Protein AF-A0A9E3N528-F1 (afdb_monomer)

Solvent-accessible surface area (backbone atoms only — not comparable to full-atom values): 5546 Å² total; per-residue (Å²): 142,75,90,83,74,52,66,69,59,56,52,50,52,49,53,53,54,56,55,61,67,62,72,79,60,95,77,79,78,86,88,70,86,57,89,84,34,64,88,73,38,70,74,66,77,45,82,66,92,83,48,86,81,55,96,70,76,91,65,82,75,58,98,64,51,73,58,79,71,72,46,77,65,59,58,62,72,75,103

Radius of gyration: 27.88 Å; Cα contacts (8 Å, |Δi|>4): 9; chains: 1; bounding box: 48×42×70 Å

pLDDT: mean 85.31, std 10.91, range [45.75, 98.19]

Foldseek 3Di:
DPPPPDVVVVVVVVVVVVVVVVPPDDDDDDDDQDPPHPVNDPVSLDPDPPCPPVPDDPDDQDPPNVCVVVDPVSVVVVD

Sequence (79 aa):
MNLFRSPARKAFALSLMAAALTACTTVGPDYHAPNEAVVKRDAANAPFMGATEQPFKSDPLPADWWRLYQDPLLDKLIA

Secondary structure (DSSP, 8-state):
--TT--HHHHHHHHHHHHHHHGGG---SPPP---TT-GGGSGGGGSPPTT-TT--S--SPPPTTGGGGG--HHHHHHH-

Mean predicted aligned error: 11.36 Å

Structure (mmCIF, N/CA/C/O backbone):
data_AF-A0A9E3N528-F1
#
_entry.id   AF-A0A9E3N528-F1
#
loop_
_atom_site.group_PDB
_atom_site.id
_atom_site.type_symbol
_atom_site.label_atom_id
_atom_site.label_alt_id
_atom_site.label_comp_id
_atom_site.label_asym_id
_atom_site.label_entity_id
_atom_site.label_seq_id
_atom_site.pdbx_PDB_ins_code
_atom_site.Cartn_x
_atom_site.Cartn_y
_atom_site.Cartn_z
_atom_site.occupancy
_atom_site.B_iso_or_equiv
_atom_site.auth_seq_id
_atom_site.auth_comp_id
_atom_site.auth_asym_id
_atom_site.auth_atom_id
_atom_site.pdbx_PDB_model_num
ATOM 1 N N . MET A 1 1 ? 33.455 18.388 -47.943 1.00 45.75 1 MET A N 1
ATOM 2 C CA . MET A 1 1 ? 32.344 18.050 -47.024 1.00 45.75 1 MET A CA 1
ATOM 3 C C . MET A 1 1 ? 31.123 17.642 -47.840 1.00 45.75 1 MET A C 1
ATOM 5 O O . MET A 1 1 ? 30.647 18.486 -48.573 1.00 45.75 1 MET A O 1
ATOM 9 N N . ASN A 1 2 ? 30.669 16.380 -47.797 1.00 52.84 2 ASN A N 1
ATOM 10 C CA . ASN A 1 2 ? 29.270 15.984 -48.095 1.00 52.84 2 ASN A CA 1
ATOM 11 C C . ASN A 1 2 ? 29.007 14.507 -47.752 1.00 52.84 2 ASN A C 1
ATOM 13 O O . ASN A 1 2 ? 28.302 13.774 -48.437 1.00 52.84 2 ASN A O 1
ATOM 17 N N . LEU A 1 3 ? 29.528 14.086 -46.601 1.00 57.28 3 LEU A N 1
ATOM 18 C CA . LEU A 1 3 ? 29.271 12.774 -46.007 1.00 57.28 3 LEU A CA 1
ATOM 19 C C . LEU A 1 3 ? 27.821 12.643 -45.459 1.00 57.28 3 LEU A C 1
ATOM 21 O O . LEU A 1 3 ? 27.483 11.642 -44.841 1.00 57.28 3 LEU A O 1
ATOM 25 N N . PHE A 1 4 ? 26.945 13.633 -45.680 1.00 58.81 4 PHE A N 1
ATOM 26 C CA . PHE A 1 4 ? 25.593 13.724 -45.102 1.00 58.81 4 PHE A CA 1
ATOM 27 C C . PHE A 1 4 ? 24.441 13.271 -46.023 1.00 58.81 4 PHE A C 1
ATOM 29 O O . PHE A 1 4 ? 23.285 13.296 -45.603 1.00 58.81 4 PHE A O 1
ATOM 36 N N . ARG A 1 5 ? 24.708 12.839 -47.265 1.00 61.31 5 ARG A N 1
ATOM 37 C CA . ARG A 1 5 ? 23.646 12.455 -48.226 1.00 61.31 5 ARG A CA 1
ATOM 38 C C . ARG A 1 5 ? 23.631 10.982 -48.648 1.00 61.31 5 ARG A C 1
ATOM 40 O O . ARG A 1 5 ? 22.843 10.627 -49.517 1.00 61.31 5 ARG A O 1
ATOM 47 N N . SER A 1 6 ? 24.427 10.106 -48.033 1.00 65.19 6 SER A N 1
ATOM 48 C CA . SER A 1 6 ? 24.356 8.671 -48.345 1.00 65.19 6 SER A CA 1
ATOM 49 C C . SER A 1 6 ? 23.118 8.034 -47.696 1.00 65.19 6 SER A C 1
ATOM 51 O O . SER A 1 6 ? 23.002 8.081 -46.468 1.00 65.19 6 SER A O 1
ATOM 53 N N . PRO A 1 7 ? 22.218 7.393 -48.466 1.00 67.00 7 PRO A N 1
ATOM 54 C CA . PRO A 1 7 ? 21.031 6.719 -47.928 1.00 67.00 7 PRO A CA 1
ATOM 55 C C . PRO A 1 7 ? 21.397 5.649 -46.888 1.00 67.00 7 PRO A C 1
ATOM 57 O O . PRO A 1 7 ? 20.686 5.484 -45.903 1.00 67.00 7 PRO A O 1
ATOM 60 N N . ALA A 1 8 ? 22.574 5.031 -47.027 1.00 74.31 8 ALA A N 1
ATOM 61 C CA . ALA A 1 8 ? 23.131 4.078 -46.068 1.00 74.31 8 ALA A CA 1
ATOM 62 C C . ALA A 1 8 ? 23.345 4.663 -44.657 1.00 74.31 8 ALA A C 1
ATOM 64 O O . ALA A 1 8 ? 23.120 3.978 -43.665 1.00 74.31 8 ALA A O 1
ATOM 65 N N . ARG A 1 9 ? 23.727 5.943 -44.539 1.00 78.75 9 ARG A N 1
ATOM 66 C CA . ARG A 1 9 ? 23.909 6.607 -43.233 1.00 78.75 9 ARG A CA 1
ATOM 67 C C . ARG A 1 9 ? 22.579 6.921 -42.562 1.00 78.75 9 ARG A C 1
ATOM 69 O O . ARG A 1 9 ? 22.469 6.805 -41.348 1.00 78.75 9 ARG A O 1
ATOM 76 N N . LYS A 1 10 ? 21.572 7.294 -43.358 1.00 79.94 10 LYS A N 1
ATOM 77 C CA . LYS A 1 10 ? 20.206 7.520 -42.870 1.00 79.94 10 LYS A CA 1
ATOM 78 C C . LYS A 1 10 ? 19.564 6.213 -42.409 1.00 79.94 10 LYS A C 1
ATOM 80 O O . LYS A 1 10 ? 18.974 6.190 -41.339 1.00 79.94 10 LYS A O 1
ATOM 85 N N . ALA A 1 11 ? 19.742 5.134 -43.172 1.00 83.12 11 ALA A N 1
ATOM 86 C CA . ALA A 1 11 ? 19.285 3.802 -42.790 1.00 83.12 11 ALA A CA 1
ATOM 87 C C . ALA A 1 11 ? 19.946 3.329 -41.485 1.00 83.12 11 ALA A C 1
ATOM 89 O O . ALA A 1 11 ? 19.255 2.880 -40.581 1.00 83.12 11 ALA A O 1
ATOM 90 N N . PHE A 1 12 ? 21.261 3.518 -41.340 1.00 87.75 12 PHE A N 1
ATOM 91 C CA . PHE A 1 12 ? 21.978 3.155 -40.116 1.00 87.75 12 PHE A CA 1
ATOM 92 C C . PHE A 1 12 ? 21.521 3.960 -38.888 1.00 87.75 12 PHE A C 1
ATOM 94 O O . PHE A 1 12 ? 21.285 3.386 -37.827 1.00 87.75 12 PHE A O 1
ATOM 101 N N . ALA A 1 13 ? 21.339 5.277 -39.033 1.00 87.19 13 ALA A N 1
ATOM 102 C CA . ALA A 1 13 ? 20.813 6.124 -37.963 1.00 87.19 13 ALA A CA 1
ATOM 103 C C . ALA A 1 13 ? 19.376 5.737 -37.567 1.00 87.19 13 ALA A C 1
ATOM 105 O O . ALA A 1 13 ? 19.057 5.707 -36.382 1.00 87.19 13 ALA A O 1
ATOM 106 N N . LEU A 1 14 ? 18.527 5.389 -38.542 1.00 88.69 14 LEU A N 1
ATOM 107 C CA . LEU A 1 14 ? 17.161 4.928 -38.294 1.00 88.69 14 LEU A CA 1
ATOM 108 C C . LEU A 1 14 ? 17.139 3.597 -37.527 1.00 88.69 14 LEU A C 1
ATOM 110 O O . LEU A 1 14 ? 16.374 3.463 -36.576 1.00 88.69 14 LEU A O 1
ATOM 114 N N . SER A 1 15 ? 18.007 2.646 -37.882 1.00 86.31 15 SER A N 1
ATOM 115 C CA . SER A 1 15 ? 18.124 1.364 -37.173 1.00 86.31 15 SER A CA 1
ATOM 116 C C . SER A 1 15 ? 18.610 1.530 -35.731 1.00 86.31 15 SER A C 1
ATOM 118 O O . SER A 1 15 ? 18.070 0.895 -3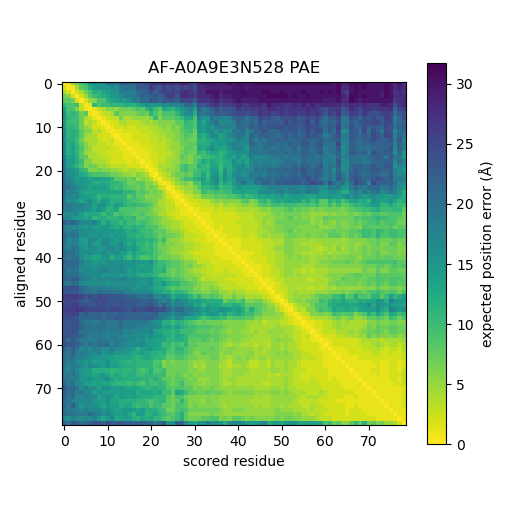4.829 1.00 86.31 15 SER A O 1
ATOM 120 N N . LEU A 1 16 ? 19.592 2.406 -35.491 1.00 87.94 16 LEU A N 1
ATOM 121 C CA . LEU A 1 16 ? 20.062 2.736 -34.138 1.00 87.94 16 LEU A CA 1
ATOM 122 C C . LEU A 1 16 ? 18.955 3.359 -33.284 1.00 87.94 16 LEU A C 1
ATOM 124 O O . LEU A 1 16 ? 18.796 3.012 -32.117 1.00 87.94 16 LEU A O 1
ATOM 128 N N . MET A 1 17 ? 18.169 4.256 -33.875 1.00 86.38 17 MET A N 1
ATOM 129 C CA . MET A 1 17 ? 17.066 4.918 -33.188 1.00 86.38 17 MET A CA 1
ATOM 130 C C . MET A 1 17 ? 15.928 3.935 -32.878 1.00 86.38 17 MET A C 1
ATOM 132 O O . MET A 1 17 ? 15.398 3.951 -31.773 1.00 86.38 17 MET A O 1
ATOM 136 N N . ALA A 1 18 ? 15.617 3.014 -33.796 1.00 84.06 18 ALA A N 1
ATOM 137 C CA . ALA A 1 18 ? 14.650 1.942 -33.560 1.00 84.06 18 ALA A CA 1
ATOM 138 C C . ALA A 1 18 ? 15.095 0.975 -32.445 1.00 84.06 18 ALA A C 1
ATOM 140 O O . ALA A 1 18 ? 14.280 0.592 -31.611 1.00 84.06 18 ALA A O 1
ATOM 141 N N . ALA A 1 19 ? 16.385 0.629 -32.378 1.00 83.00 19 ALA A N 1
ATOM 142 C CA . ALA A 1 19 ? 16.934 -0.216 -31.314 1.00 83.00 19 ALA A CA 1
ATOM 143 C C . ALA A 1 19 ? 16.958 0.484 -29.939 1.00 83.00 19 ALA A C 1
ATOM 145 O O . ALA A 1 19 ? 16.785 -0.163 -28.910 1.00 83.00 19 ALA A O 1
ATOM 146 N N . ALA A 1 20 ? 17.124 1.811 -29.897 1.00 82.94 20 ALA A N 1
ATOM 147 C CA . ALA A 1 20 ? 17.028 2.574 -28.651 1.00 82.94 20 ALA A CA 1
ATOM 148 C C . ALA A 1 20 ? 15.604 2.563 -28.061 1.00 82.94 20 ALA A C 1
ATOM 150 O O . ALA A 1 20 ? 15.442 2.630 -26.844 1.00 82.94 20 ALA A O 1
ATOM 151 N N . LEU A 1 21 ? 14.570 2.427 -28.903 1.00 80.75 21 LEU A N 1
ATOM 152 C CA . LEU A 1 21 ? 13.175 2.320 -28.458 1.00 80.75 21 LEU A CA 1
ATOM 153 C C . LEU A 1 21 ? 12.851 0.964 -27.812 1.00 80.75 21 LEU A C 1
ATOM 155 O O . LEU A 1 21 ? 11.911 0.8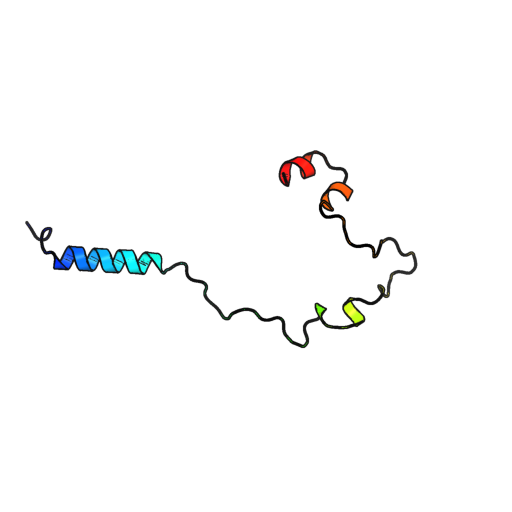81 -27.026 1.00 80.75 21 LEU A O 1
ATOM 159 N N . THR A 1 22 ? 13.630 -0.087 -28.087 1.00 76.25 22 THR A N 1
ATOM 160 C CA . THR A 1 22 ? 13.454 -1.407 -27.458 1.00 76.25 22 THR A CA 1
ATOM 161 C C . THR A 1 22 ? 14.202 -1.539 -26.129 1.00 76.25 22 THR A C 1
ATOM 163 O O . THR A 1 22 ? 14.297 -2.634 -25.595 1.00 76.25 22 THR A O 1
ATOM 166 N N . ALA A 1 23 ? 14.754 -0.455 -25.570 1.00 68.19 23 ALA A N 1
ATOM 167 C CA . ALA A 1 23 ? 15.431 -0.490 -24.269 1.00 68.19 23 ALA A CA 1
ATOM 168 C C . ALA A 1 23 ? 14.462 -0.617 -23.074 1.00 68.19 23 ALA A C 1
ATOM 170 O O . ALA A 1 23 ? 14.889 -0.966 -21.977 1.00 68.19 23 ALA A O 1
ATOM 171 N N . CYS A 1 24 ? 13.166 -0.362 -23.281 1.00 74.38 24 CYS A N 1
ATOM 172 C CA . CYS A 1 24 ? 12.127 -0.424 -22.249 1.00 74.38 24 CYS A CA 1
ATOM 173 C C . CYS A 1 24 ? 11.193 -1.631 -22.447 1.00 74.38 24 CYS A C 1
ATOM 175 O O . CYS A 1 24 ? 9.973 -1.466 -22.463 1.00 74.38 24 CYS A O 1
ATOM 177 N N . THR A 1 25 ? 11.735 -2.838 -22.643 1.00 77.56 25 THR A N 1
ATOM 178 C CA . THR A 1 25 ? 10.907 -4.058 -22.620 1.00 77.56 25 THR A CA 1
ATOM 179 C C . THR A 1 25 ? 10.774 -4.600 -21.204 1.00 77.56 25 THR A C 1
ATOM 181 O O . THR A 1 25 ? 11.657 -4.405 -20.369 1.00 77.56 25 THR A O 1
ATOM 184 N N . THR A 1 26 ? 9.699 -5.345 -20.943 1.00 81.00 26 THR A N 1
ATOM 185 C CA . THR A 1 26 ? 9.631 -6.219 -19.769 1.00 81.00 26 THR A CA 1
ATOM 186 C C . THR A 1 26 ? 10.843 -7.146 -19.785 1.00 81.00 26 THR A C 1
ATOM 188 O O . THR A 1 26 ? 11.078 -7.861 -20.760 1.00 81.00 26 THR A O 1
ATOM 191 N N . VAL A 1 27 ? 11.639 -7.085 -18.723 1.00 83.62 27 VAL A N 1
ATOM 192 C CA . VAL A 1 27 ? 12.771 -7.979 -18.484 1.00 83.62 27 VAL A CA 1
ATOM 193 C C . VAL A 1 27 ? 12.455 -8.857 -17.284 1.00 83.62 27 VAL A C 1
ATOM 195 O O . VAL A 1 27 ? 11.854 -8.403 -16.313 1.00 83.62 27 VAL A O 1
ATOM 198 N N . GLY A 1 28 ? 12.894 -10.109 -17.347 1.00 83.38 28 GLY A N 1
ATOM 199 C CA . GLY A 1 28 ? 12.627 -11.104 -16.314 1.00 83.38 28 GLY A CA 1
ATOM 200 C C . GLY A 1 28 ? 11.512 -12.079 -16.700 1.00 83.38 28 GLY A C 1
ATOM 201 O O . GLY A 1 28 ? 10.841 -11.889 -17.713 1.00 83.38 28 GLY A O 1
ATOM 202 N N . PRO A 1 29 ? 11.368 -13.171 -15.936 1.00 88.94 29 PRO A N 1
ATOM 203 C CA . PRO A 1 29 ? 10.337 -14.168 -16.180 1.00 88.94 29 PRO A CA 1
ATOM 204 C C . PRO A 1 29 ? 8.946 -13.615 -15.859 1.00 88.94 29 PRO A C 1
ATOM 206 O O . PRO A 1 29 ? 8.793 -12.783 -14.961 1.00 88.94 29 PRO A O 1
ATOM 209 N N . ASP A 1 30 ? 7.928 -14.147 -16.534 1.00 92.31 30 ASP A N 1
ATOM 210 C CA . ASP A 1 30 ? 6.540 -13.931 -16.142 1.00 92.31 30 ASP A CA 1
ATOM 211 C C . ASP A 1 30 ? 6.333 -14.479 -14.728 1.00 92.31 30 ASP A C 1
ATOM 213 O O . ASP A 1 30 ? 6.567 -15.659 -14.443 1.00 92.31 30 ASP A O 1
ATOM 217 N N . TYR A 1 31 ? 5.944 -13.601 -13.805 1.00 91.69 31 TYR A N 1
ATOM 218 C CA . TYR A 1 31 ? 5.714 -14.012 -12.431 1.00 91.69 31 TYR A CA 1
ATOM 219 C C . TYR A 1 31 ? 4.493 -14.931 -12.353 1.00 91.69 31 TYR A C 1
ATOM 221 O O . TYR A 1 31 ? 3.384 -14.562 -12.741 1.00 91.69 31 TYR A O 1
ATOM 229 N N . HIS A 1 32 ? 4.689 -16.094 -11.739 1.00 94.00 32 HIS A N 1
ATOM 230 C CA . HIS A 1 32 ? 3.615 -16.981 -11.326 1.00 94.00 32 HIS A CA 1
ATOM 231 C C . HIS A 1 32 ? 3.705 -17.213 -9.822 1.00 94.00 32 HIS A C 1
ATOM 233 O O . HIS A 1 32 ? 4.778 -17.495 -9.288 1.00 94.00 32 HIS A O 1
ATOM 239 N N . ALA A 1 33 ? 2.566 -17.121 -9.133 1.00 94.19 33 ALA A N 1
ATOM 240 C CA . ALA A 1 33 ? 2.503 -17.406 -7.707 1.00 94.19 33 ALA A CA 1
ATOM 241 C C . ALA A 1 33 ? 2.892 -18.878 -7.442 1.00 94.19 33 ALA A C 1
ATOM 243 O O . ALA A 1 33 ? 2.182 -19.768 -7.934 1.00 94.19 33 ALA A O 1
ATOM 244 N N . PRO A 1 34 ? 3.944 -19.153 -6.640 1.00 93.75 34 PRO A N 1
ATOM 245 C CA . PRO A 1 34 ? 4.360 -20.515 -6.298 1.00 93.75 34 PRO A CA 1
ATOM 246 C C . PRO A 1 34 ? 3.215 -21.343 -5.705 1.00 93.75 34 PRO A C 1
ATOM 248 O O . PRO A 1 34 ? 2.245 -20.795 -5.168 1.00 93.75 34 PRO A O 1
ATOM 251 N N . ASN A 1 35 ? 3.289 -22.669 -5.796 1.00 93.25 35 ASN A N 1
ATOM 252 C CA . ASN A 1 35 ? 2.246 -23.542 -5.240 1.00 93.25 35 ASN A CA 1
ATOM 253 C C . ASN A 1 35 ? 2.200 -23.456 -3.710 1.00 93.25 35 ASN A C 1
ATOM 255 O O . ASN A 1 35 ? 1.1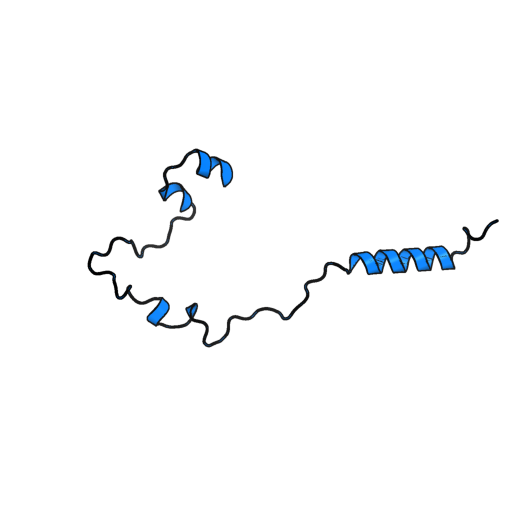29 -23.435 -3.117 1.00 93.25 35 ASN A O 1
ATOM 259 N N . GLU A 1 36 ? 3.362 -23.290 -3.099 1.00 94.12 36 GLU A N 1
ATOM 260 C CA . GLU A 1 36 ? 3.614 -23.123 -1.674 1.00 94.12 36 GLU A CA 1
ATOM 261 C C . GLU A 1 36 ? 3.481 -21.667 -1.185 1.00 94.12 36 GLU A C 1
ATOM 263 O O . GLU A 1 36 ? 3.862 -21.350 -0.056 1.00 94.12 36 GLU A O 1
ATOM 268 N N . ALA A 1 37 ? 2.950 -20.760 -2.015 1.00 95.12 37 ALA A N 1
ATOM 269 C CA . ALA A 1 37 ? 2.748 -19.368 -1.629 1.00 95.12 37 ALA A CA 1
ATOM 270 C C . ALA A 1 37 ? 1.873 -19.267 -0.370 1.00 95.12 37 ALA A C 1
ATOM 272 O O . ALA A 1 37 ? 0.835 -19.918 -0.264 1.00 95.12 37 ALA A O 1
ATOM 273 N N . VAL A 1 38 ? 2.258 -18.397 0.570 1.00 92.94 38 VAL A N 1
ATOM 274 C CA . VAL A 1 38 ? 1.564 -18.256 1.864 1.00 92.94 38 VAL A CA 1
ATOM 275 C C . VAL A 1 38 ? 0.075 -17.952 1.688 1.00 92.94 38 VAL A C 1
ATOM 277 O O . VAL A 1 38 ? -0.736 -18.520 2.407 1.00 92.94 38 VAL A O 1
ATOM 280 N N . VAL A 1 39 ? -0.288 -17.149 0.682 1.00 91.38 39 VAL A N 1
ATOM 281 C CA . VAL A 1 39 ? -1.685 -16.811 0.349 1.00 91.38 39 VAL A CA 1
ATOM 282 C C . VAL A 1 39 ? -2.555 -18.034 0.017 1.00 91.38 39 VAL A C 1
ATOM 284 O O . VAL A 1 39 ? -3.766 -17.990 0.199 1.00 91.38 39 VAL A O 1
ATOM 287 N N . LYS A 1 40 ? -1.951 -19.137 -0.447 1.00 93.06 40 LYS A N 1
ATOM 288 C CA . LYS A 1 40 ? -2.645 -20.393 -0.775 1.00 93.06 40 LYS A CA 1
ATOM 289 C C . LYS A 1 40 ? -2.779 -21.336 0.426 1.00 93.06 40 LYS A C 1
ATOM 291 O O . LYS A 1 40 ? -3.399 -22.384 0.300 1.00 93.06 40 LYS A O 1
ATOM 296 N N . ARG A 1 41 ? -2.174 -21.017 1.576 1.00 92.56 41 ARG A N 1
ATOM 297 C CA . ARG A 1 41 ? -2.252 -21.857 2.779 1.00 92.56 41 ARG A CA 1
ATOM 298 C C . ARG A 1 41 ? -3.593 -21.628 3.468 1.00 92.56 41 ARG A C 1
ATOM 300 O O . ARG A 1 41 ? -3.935 -20.485 3.749 1.00 92.56 41 ARG A O 1
ATOM 307 N N . ASP A 1 42 ? -4.277 -22.697 3.866 1.00 90.00 42 ASP A N 1
ATOM 308 C CA . ASP A 1 42 ? -5.543 -22.592 4.612 1.00 90.00 42 ASP A CA 1
ATOM 309 C C . ASP A 1 42 ? -5.398 -21.745 5.886 1.00 90.00 42 ASP A C 1
ATOM 311 O O . ASP A 1 42 ? -6.244 -20.910 6.195 1.00 90.00 42 ASP A O 1
ATOM 315 N N . ALA A 1 43 ? 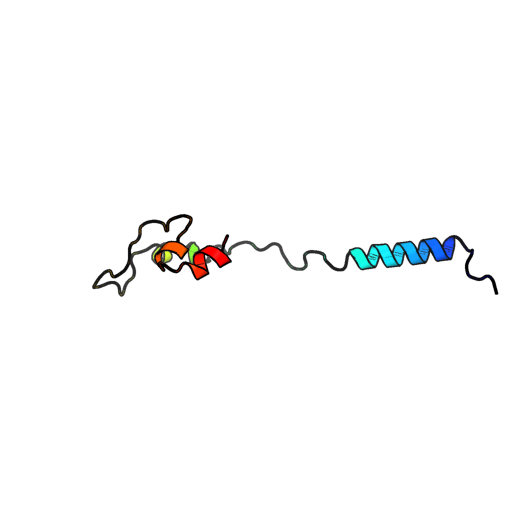-4.261 -21.878 6.578 1.00 89.56 43 ALA A N 1
ATOM 316 C CA . ALA A 1 43 ? -3.946 -21.102 7.776 1.00 89.56 43 ALA A CA 1
ATOM 317 C C . ALA A 1 43 ? -3.857 -19.580 7.540 1.00 89.56 43 ALA A C 1
ATOM 319 O O . ALA A 1 43 ? -4.021 -18.822 8.488 1.00 89.56 43 ALA A O 1
ATOM 320 N N . ALA A 1 44 ? -3.600 -19.118 6.310 1.00 88.12 44 ALA A N 1
ATOM 321 C CA . ALA A 1 44 ? -3.564 -17.687 5.998 1.00 88.12 44 ALA A CA 1
ATOM 322 C C . ALA A 1 44 ? -4.965 -17.053 5.962 1.00 88.12 44 ALA A C 1
ATOM 324 O O . ALA A 1 44 ? -5.085 -15.844 6.131 1.00 88.12 44 ALA A O 1
ATOM 325 N N . ASN A 1 45 ? -6.007 -17.869 5.776 1.00 84.81 45 ASN A N 1
ATOM 326 C CA . ASN A 1 45 ? -7.410 -17.450 5.790 1.00 84.81 45 ASN A CA 1
ATOM 327 C C . ASN A 1 45 ? -8.131 -17.881 7.082 1.00 84.81 45 ASN A C 1
ATOM 329 O O . ASN A 1 45 ? -9.343 -17.713 7.206 1.00 84.81 45 ASN A O 1
ATOM 333 N N . ALA A 1 46 ? -7.401 -18.466 8.034 1.00 87.00 46 ALA A N 1
ATOM 334 C CA . ALA A 1 46 ? -7.938 -18.862 9.326 1.0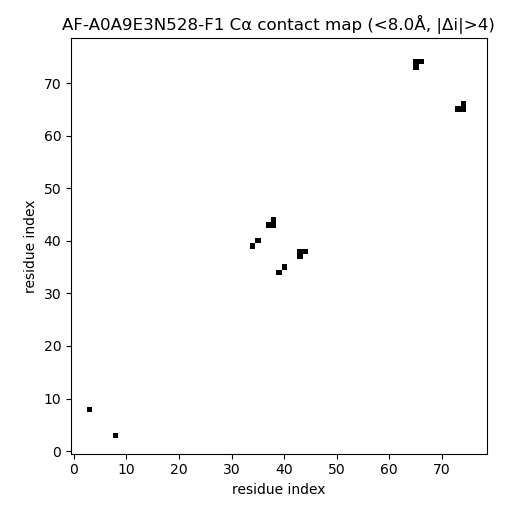0 87.00 46 ALA A CA 1
ATOM 335 C C . ALA A 1 46 ? -8.074 -17.648 10.266 1.00 87.00 46 ALA A C 1
ATOM 337 O O . ALA A 1 46 ? -7.405 -16.629 10.069 1.00 87.00 46 ALA A O 1
ATOM 338 N N . PRO A 1 47 ? -8.900 -17.745 11.324 1.00 85.25 47 PRO A N 1
ATOM 339 C CA . PRO A 1 47 ? -8.956 -16.722 12.360 1.00 85.25 47 PRO A CA 1
ATOM 340 C C . PRO A 1 47 ? -7.572 -16.419 12.948 1.00 85.25 47 PRO A C 1
ATOM 342 O O . PRO A 1 47 ? -6.754 -17.317 13.165 1.00 85.25 47 PRO A O 1
ATOM 345 N N . PHE A 1 48 ? -7.319 -15.145 13.248 1.00 85.06 48 PHE A N 1
ATOM 346 C CA . PHE A 1 48 ? -6.072 -14.720 13.876 1.00 85.06 48 PHE A CA 1
ATOM 347 C C . PHE A 1 48 ? -5.878 -15.409 15.236 1.00 85.06 48 PHE A C 1
ATOM 349 O O . PHE A 1 48 ? -6.703 -15.275 16.136 1.00 85.06 48 PHE A O 1
ATOM 356 N N . MET A 1 49 ? -4.745 -16.092 15.422 1.00 85.06 49 MET A N 1
ATOM 357 C CA . MET A 1 49 ? -4.461 -16.832 16.662 1.00 85.06 49 MET A CA 1
ATOM 358 C C . MET A 1 49 ? -4.375 -15.937 17.913 1.00 85.06 49 MET A C 1
ATOM 360 O O . MET A 1 49 ? -4.633 -16.407 19.015 1.00 85.06 49 MET A O 1
ATOM 364 N N . GLY A 1 50 ? -4.018 -14.656 17.757 1.00 82.94 50 GLY A N 1
ATOM 365 C CA . GLY A 1 50 ? -3.899 -13.683 18.856 1.00 82.94 50 GLY A CA 1
ATOM 366 C C . GLY A 1 50 ? -5.149 -12.830 19.108 1.00 82.94 50 GLY A C 1
ATOM 367 O O . GLY A 1 50 ? -5.076 -11.838 19.827 1.00 82.94 50 GLY A O 1
ATOM 368 N N . ALA A 1 51 ? -6.280 -13.158 18.485 1.00 79.56 51 ALA A N 1
ATOM 369 C CA . ALA A 1 51 ? -7.490 -12.339 18.473 1.00 79.56 51 ALA A CA 1
ATOM 370 C C . ALA A 1 51 ? -8.429 -12.549 19.670 1.00 79.56 51 ALA A C 1
ATOM 372 O O . ALA A 1 51 ? -9.634 -12.696 19.477 1.00 79.56 51 ALA A O 1
ATOM 373 N N . THR A 1 52 ? -7.915 -12.552 20.901 1.00 76.88 52 THR A N 1
ATOM 374 C CA . THR A 1 52 ? -8.749 -12.796 22.094 1.00 76.88 52 THR A CA 1
ATOM 375 C C . THR A 1 52 ? -9.921 -11.811 22.199 1.00 76.88 52 THR A C 1
ATOM 377 O O . THR A 1 52 ? -11.046 -12.224 22.451 1.00 76.88 52 THR A O 1
ATOM 380 N N . GLU A 1 53 ? -9.673 -10.530 21.914 1.00 77.62 53 GLU A N 1
ATOM 381 C CA . GLU A 1 53 ? -10.660 -9.439 22.017 1.00 77.62 53 GLU A CA 1
ATOM 382 C C . GLU A 1 53 ? -11.299 -9.050 20.664 1.00 77.62 53 GLU A C 1
ATOM 384 O O . GLU A 1 53 ? -12.028 -8.068 20.590 1.00 77.62 53 GLU A O 1
ATOM 389 N N . GLN A 1 54 ? -10.996 -9.775 19.574 1.00 79.06 54 GLN A N 1
ATOM 390 C CA . GLN A 1 54 ? -11.461 -9.513 18.194 1.00 79.06 54 GLN A CA 1
ATOM 391 C C . GLN A 1 54 ? -11.597 -8.018 17.800 1.00 79.06 54 GLN A C 1
ATOM 393 O O . GLN A 1 54 ? -12.663 -7.586 17.362 1.00 79.06 54 GLN A O 1
ATOM 398 N N . PRO A 1 55 ? -10.531 -7.194 17.885 1.00 82.75 55 PRO A N 1
ATOM 399 C CA . PRO A 1 55 ? -10.612 -5.764 17.563 1.00 82.75 55 PRO A CA 1
ATOM 400 C C . PRO A 1 55 ? -10.663 -5.469 16.045 1.00 82.75 55 PRO A C 1
ATOM 402 O O . PRO A 1 55 ? -10.302 -4.378 15.612 1.00 82.75 55 PRO A O 1
ATOM 405 N N . PHE A 1 56 ? -11.068 -6.432 15.215 1.00 84.38 56 PHE A N 1
ATOM 406 C CA . PHE A 1 56 ? -11.148 -6.318 13.756 1.00 84.38 56 PHE A CA 1
ATOM 407 C C . PHE A 1 56 ? -12.476 -6.879 13.246 1.00 84.38 56 PHE A C 1
ATOM 409 O O . PHE A 1 56 ? -13.143 -7.659 13.921 1.00 84.38 56 PHE A O 1
ATOM 416 N N . LYS A 1 57 ? -12.837 -6.509 12.016 1.00 84.69 57 LYS A N 1
ATOM 417 C CA . LYS A 1 57 ? -13.938 -7.125 11.272 1.00 84.69 57 LYS A CA 1
ATOM 418 C C . LYS A 1 57 ? -13.366 -7.966 10.138 1.00 84.69 57 LYS A C 1
ATOM 420 O O . LYS A 1 57 ? -12.466 -7.506 9.443 1.00 84.69 57 LYS A O 1
ATOM 425 N N . SER A 1 58 ? -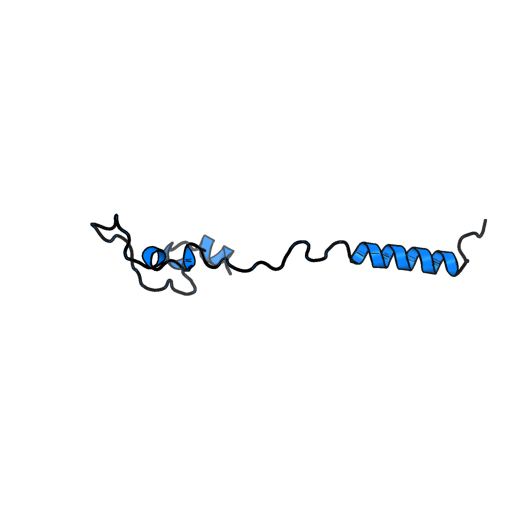13.882 -9.180 9.967 1.00 83.31 58 SER A N 1
ATOM 426 C CA . SER A 1 58 ? -13.519 -10.067 8.849 1.00 83.31 58 SER A CA 1
ATOM 427 C C . SER A 1 58 ? -14.333 -9.803 7.580 1.00 83.31 58 SER A C 1
ATOM 429 O O . SER A 1 58 ? -14.130 -10.484 6.577 1.00 83.31 58 SER A O 1
ATOM 431 N N . ASP A 1 59 ? -15.254 -8.839 7.619 1.00 88.19 59 ASP A N 1
ATOM 432 C CA . ASP A 1 59 ? -15.988 -8.394 6.441 1.00 88.19 59 ASP A CA 1
ATOM 433 C C . ASP A 1 59 ? -15.019 -7.859 5.372 1.00 88.19 59 ASP A C 1
ATOM 435 O O . ASP A 1 59 ? -13.987 -7.267 5.714 1.00 88.19 59 ASP A O 1
ATOM 439 N N . PRO A 1 60 ? -15.332 -8.027 4.076 1.00 88.94 60 PRO A N 1
ATOM 440 C CA . PRO A 1 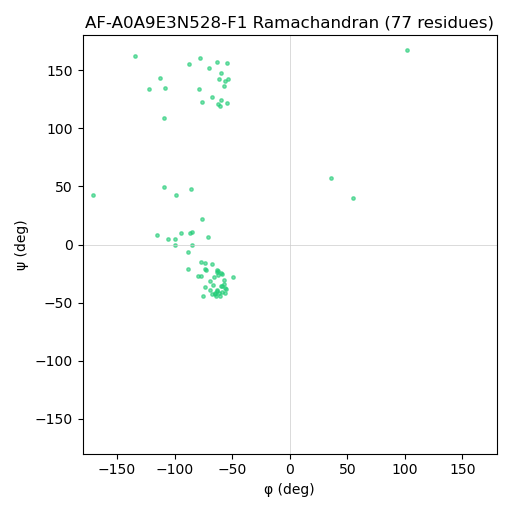60 ? -14.554 -7.395 3.023 1.00 88.94 60 PRO A CA 1
ATOM 441 C C . PRO A 1 60 ? -14.512 -5.880 3.235 1.00 88.94 60 PRO A C 1
ATOM 443 O O . PRO A 1 60 ? -15.510 -5.254 3.603 1.00 88.94 60 PRO A O 1
ATOM 446 N N . LEU A 1 61 ? -13.348 -5.285 2.974 1.00 91.12 61 LEU A N 1
ATOM 447 C CA . LEU A 1 61 ? -13.220 -3.836 2.992 1.00 91.12 61 LEU A CA 1
ATOM 448 C C . LEU A 1 61 ? -14.136 -3.220 1.923 1.00 91.12 61 LEU A C 1
ATOM 450 O O . LEU A 1 61 ? -14.256 -3.776 0.825 1.00 91.12 61 LEU A O 1
ATOM 454 N N . PRO A 1 62 ? -14.767 -2.069 2.207 1.00 93.81 62 PRO A N 1
ATOM 455 C CA . PRO A 1 62 ? -15.495 -1.340 1.181 1.00 93.81 62 PRO A CA 1
ATOM 456 C C . PRO A 1 62 ? -14.524 -0.879 0.081 1.00 93.81 62 PRO A C 1
ATOM 458 O O . PRO A 1 62 ? -13.319 -0.749 0.312 1.00 93.81 62 PRO A O 1
ATOM 461 N N . ALA A 1 63 ? -15.037 -0.634 -1.127 1.00 95.06 63 ALA A N 1
ATOM 462 C CA . ALA A 1 63 ? -14.207 -0.223 -2.266 1.00 95.06 63 ALA A CA 1
ATOM 463 C C . ALA A 1 63 ? -13.402 1.058 -1.968 1.00 95.06 63 ALA A C 1
ATOM 465 O O . ALA A 1 63 ? -12.259 1.199 -2.393 1.00 95.06 63 ALA A O 1
ATOM 466 N N . ASP A 1 64 ? -13.990 1.949 -1.176 1.00 95.00 64 ASP A N 1
ATOM 467 C CA . ASP A 1 64 ? -13.451 3.206 -0.673 1.00 95.00 64 ASP A CA 1
ATOM 468 C C . ASP A 1 64 ? -12.920 3.082 0.766 1.00 95.00 64 ASP A C 1
ATOM 470 O O . ASP A 1 64 ? -13.132 3.955 1.607 1.00 95.00 64 ASP A O 1
ATOM 474 N N . TRP A 1 65 ? -12.205 1.991 1.065 1.00 95.06 65 TRP A N 1
ATOM 475 C CA . TRP A 1 65 ? -11.666 1.669 2.397 1.00 95.06 65 TRP A CA 1
ATOM 476 C C . TRP A 1 65 ? -10.897 2.808 3.073 1.00 95.06 65 TRP A C 1
ATOM 478 O O . TRP A 1 65 ? -10.875 2.887 4.301 1.00 95.06 65 TRP A O 1
ATOM 488 N N . TRP A 1 66 ? -10.290 3.713 2.304 1.00 96.06 66 TRP A N 1
ATOM 489 C CA . TRP A 1 66 ? -9.572 4.864 2.848 1.00 96.06 66 TRP A CA 1
ATOM 490 C C . TRP A 1 66 ? -10.491 5.817 3.627 1.00 96.06 66 TRP A C 1
ATOM 492 O O . TRP A 1 66 ? -10.032 6.489 4.548 1.00 96.06 66 TRP A O 1
ATOM 502 N N . ARG A 1 67 ? -11.802 5.827 3.355 1.00 96.06 67 ARG A N 1
ATOM 503 C CA . ARG A 1 67 ? -12.778 6.642 4.097 1.00 96.06 67 ARG A CA 1
ATOM 504 C C . ARG A 1 67 ? -12.976 6.197 5.539 1.00 96.06 67 ARG A C 1
ATOM 506 O O . ARG A 1 67 ? -13.452 6.987 6.352 1.00 96.06 67 ARG A O 1
ATOM 513 N N . LEU A 1 68 ? -12.562 4.978 5.893 1.00 93.88 68 LEU A N 1
ATOM 514 C CA . LEU A 1 68 ? -12.5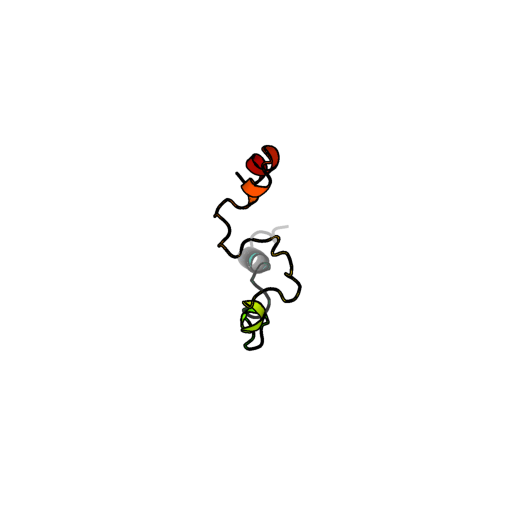61 4.509 7.283 1.00 93.88 68 LEU A CA 1
ATOM 515 C C . LEU A 1 68 ? -11.683 5.393 8.188 1.00 93.88 68 LEU A C 1
ATOM 517 O O . LEU A 1 68 ? -11.943 5.483 9.386 1.00 93.88 68 LEU A O 1
ATOM 521 N N . TYR A 1 69 ? -10.697 6.090 7.612 1.00 95.06 69 TYR A N 1
ATOM 522 C CA . TYR A 1 69 ? -9.853 7.054 8.321 1.00 95.06 69 TYR A CA 1
ATOM 523 C C . TYR A 1 69 ? -10.529 8.405 8.575 1.00 95.06 69 TYR A C 1
ATOM 525 O O . TYR A 1 69 ? -10.038 9.163 9.406 1.00 95.06 69 TYR A O 1
ATOM 533 N N . GLN A 1 70 ? -11.647 8.706 7.901 1.00 96.69 70 GLN A N 1
ATOM 534 C CA . GLN A 1 70 ? -12.389 9.966 8.038 1.00 96.69 70 GLN A CA 1
ATOM 535 C C . GLN A 1 70 ? -11.517 11.216 7.805 1.00 96.69 70 GLN A C 1
ATOM 537 O O . GLN A 1 70 ? -11.660 12.221 8.501 1.00 96.69 70 GLN A O 1
ATOM 542 N N . ASP A 1 71 ? -10.615 11.158 6.820 1.00 98.19 71 ASP A N 1
ATOM 543 C CA . ASP A 1 71 ? -9.690 12.245 6.488 1.00 98.19 71 ASP A CA 1
ATOM 544 C C . ASP A 1 71 ? -10.059 12.920 5.144 1.00 98.19 71 ASP A C 1
ATOM 546 O O . ASP A 1 71 ? -9.831 12.348 4.073 1.00 98.19 71 ASP A O 1
ATOM 550 N N . PRO A 1 72 ? -10.571 14.168 5.169 1.00 96.56 72 PRO A N 1
ATOM 551 C CA . PRO A 1 72 ? -10.898 14.927 3.962 1.00 96.56 72 PRO A CA 1
ATOM 552 C C . PRO A 1 72 ? -9.708 15.254 3.050 1.00 96.56 72 PRO A C 1
ATOM 554 O O . PRO A 1 72 ? -9.913 15.583 1.880 1.00 96.56 72 PRO A O 1
ATOM 557 N N . LEU A 1 73 ? -8.473 15.257 3.562 1.00 97.81 73 LEU A N 1
ATOM 558 C CA . LEU A 1 73 ? -7.277 15.419 2.736 1.00 97.81 73 LEU A CA 1
ATOM 559 C C . LEU A 1 73 ? -6.979 14.123 1.985 1.00 97.81 73 LEU A C 1
AT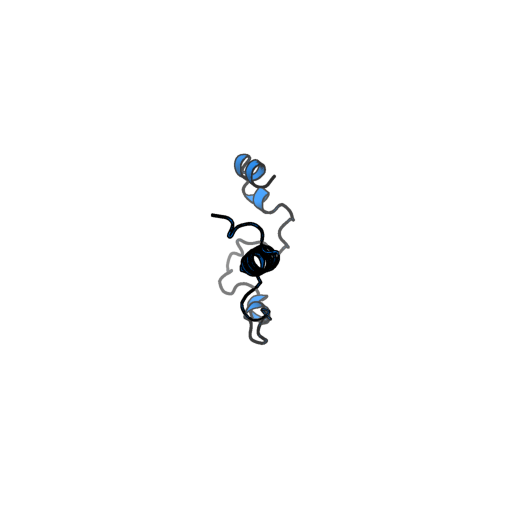OM 561 O O . LEU A 1 73 ? -6.719 14.173 0.784 1.00 97.81 73 LEU A O 1
ATOM 565 N N . LEU A 1 74 ? -7.065 12.979 2.667 1.00 97.62 74 LEU A N 1
ATOM 566 C CA . LEU A 1 74 ? -6.880 11.666 2.050 1.00 97.62 74 LEU A CA 1
ATOM 567 C C . LEU A 1 74 ? -7.887 11.437 0.916 1.00 97.62 74 LEU A C 1
ATOM 569 O O . LEU A 1 74 ? -7.501 11.000 -0.166 1.00 97.62 74 LEU A O 1
ATOM 573 N N . ASP A 1 75 ? -9.142 11.845 1.119 1.00 97.38 75 ASP A N 1
ATOM 574 C CA . ASP A 1 75 ? -10.174 11.799 0.079 1.00 97.38 75 ASP A CA 1
ATOM 575 C C . ASP A 1 75 ? -9.805 12.606 -1.173 1.00 97.38 75 ASP A C 1
ATOM 577 O O . ASP A 1 75 ? -10.123 12.195 -2.287 1.00 97.38 75 ASP A O 1
ATOM 581 N N . LYS A 1 76 ? -9.112 13.740 -1.018 1.00 96.81 76 LYS A N 1
ATOM 582 C CA . LYS A 1 76 ? -8.668 14.568 -2.152 1.00 96.81 76 LYS A CA 1
ATOM 583 C C . LYS A 1 76 ? -7.452 13.998 -2.873 1.00 96.81 76 LYS A C 1
ATOM 585 O O . LYS A 1 76 ? -7.265 14.310 -4.041 1.00 96.81 76 LYS A O 1
ATOM 590 N N . LEU A 1 77 ? -6.608 13.233 -2.182 1.00 97.50 77 LEU A N 1
ATOM 591 C CA . LEU A 1 77 ? -5.383 12.668 -2.757 1.00 97.50 77 LEU A CA 1
ATOM 592 C C . LEU A 1 77 ? -5.642 11.419 -3.602 1.00 97.50 77 LEU A C 1
ATOM 594 O O . LEU A 1 77 ? -4.848 11.118 -4.487 1.00 97.50 77 LEU A O 1
ATOM 598 N N . ILE A 1 78 ? -6.714 10.685 -3.303 1.00 95.69 78 ILE A N 1
ATOM 599 C CA . ILE A 1 78 ? -7.082 9.456 -4.019 1.00 95.69 78 ILE A CA 1
ATOM 600 C C . ILE A 1 78 ? -7.979 9.746 -5.239 1.00 95.69 78 ILE A C 1
ATOM 602 O O . ILE A 1 78 ? -8.056 8.907 -6.137 1.00 95.69 78 ILE A O 1
ATOM 606 N N . ALA A 1 79 ? -8.650 10.905 -5.261 1.00 80.25 79 ALA A N 1
ATOM 607 C CA . ALA A 1 79 ? -9.599 11.317 -6.300 1.00 80.25 79 ALA A CA 1
ATOM 608 C C . ALA A 1 79 ? -8.985 11.519 -7.697 1.00 80.25 79 ALA A C 1
ATOM 610 O O . ALA A 1 79 ? -7.800 11.913 -7.795 1.00 80.25 79 ALA A O 1
#